Protein AF-A0A218QV99-F1 (afdb_monomer_lite)

Radius of gyration: 12.85 Å; chains: 1; bounding box: 29×26×32 Å

Foldseek 3Di:
DFDDWDWADPPQFWTATPVVRDTDGPVCLVVLCVDPLLVLFVVQWQDPDEAEDPDAPVSNVSNLVSVQWGKDWDADPVHIFIWTDHPVCPVGIRTYDD

pLDDT: mean 87.97, std 6.7, range [56.44, 95.88]

Secondary structure (DSSP, 8-state):
-PPP--EEEEGGGEEEETTT--EEEHHHHHHHHTSHHHHHHHHHTT-SS-EE----HHHHHHHHHHTT-EEEEEE-SSSEEEEEEETTEEEEEEEEE-

Structure (mmCIF, N/CA/C/O backbone):
data_AF-A0A218QV99-F1
#
_entry.id   AF-A0A218QV99-F1
#
loop_
_atom_site.group_PDB
_atom_site.id
_atom_site.type_symbol
_atom_site.label_atom_id
_atom_site.label_alt_id
_atom_site.label_comp_id
_atom_site.label_asym_id
_atom_site.label_entity_id
_atom_site.label_seq_id
_atom_site.pdbx_PDB_ins_code
_atom_site.Cartn_x
_atom_site.Cartn_y
_atom_site.Cartn_z
_atom_site.occupancy
_atom_site.B_iso_or_equiv
_atom_site.auth_seq_id
_atom_site.auth_comp_id
_atom_site.auth_asym_id
_atom_site.auth_atom_id
_atom_site.pdbx_PDB_model_num
ATOM 1 N N . MET A 1 1 ? 2.301 -6.631 14.452 1.00 56.44 1 MET A N 1
ATOM 2 C CA . MET A 1 1 ? 3.661 -7.066 14.067 1.00 56.44 1 MET A CA 1
ATOM 3 C C . MET A 1 1 ? 3.700 -6.865 12.574 1.00 56.44 1 MET A C 1
ATOM 5 O O . MET A 1 1 ? 2.888 -7.507 11.934 1.00 56.44 1 MET A O 1
ATOM 9 N N . LYS A 1 2 ? 4.513 -5.928 12.070 1.00 73.50 2 LYS A N 1
ATOM 10 C CA . LYS A 1 2 ? 4.485 -5.543 10.654 1.00 73.50 2 LYS A CA 1
ATOM 11 C C . LYS A 1 2 ? 4.873 -6.737 9.779 1.00 73.50 2 LYS A C 1
ATOM 13 O O . LYS A 1 2 ? 5.918 -7.352 10.014 1.00 73.50 2 LYS A O 1
ATOM 18 N N . THR A 1 3 ? 4.023 -7.079 8.819 1.00 77.31 3 THR A N 1
ATOM 19 C CA . THR A 1 3 ? 4.308 -8.121 7.827 1.00 77.31 3 THR A CA 1
ATOM 20 C C . THR A 1 3 ? 5.291 -7.582 6.783 1.00 77.31 3 THR A C 1
ATOM 22 O O . THR A 1 3 ? 5.080 -6.513 6.229 1.00 77.31 3 THR A O 1
ATOM 25 N N . HIS A 1 4 ? 6.383 -8.303 6.510 1.00 76.31 4 HIS A N 1
ATOM 26 C CA . HIS A 1 4 ? 7.323 -7.928 5.445 1.00 76.31 4 HIS A CA 1
ATOM 27 C C . HIS A 1 4 ? 6.947 -8.606 4.126 1.00 76.31 4 HIS A C 1
ATOM 29 O O . HIS A 1 4 ? 6.914 -9.840 4.043 1.00 76.31 4 HIS A O 1
ATOM 35 N N . HIS A 1 5 ? 6.708 -7.812 3.082 1.00 78.75 5 HIS A N 1
ATOM 36 C CA . HIS A 1 5 ? 6.239 -8.306 1.790 1.00 78.75 5 HIS A CA 1
ATOM 37 C C . HIS A 1 5 ? 7.388 -8.450 0.782 1.00 78.75 5 HIS A C 1
ATOM 39 O O . HIS A 1 5 ? 7.913 -7.483 0.245 1.00 78.75 5 HIS A O 1
ATOM 45 N N . TYR A 1 6 ? 7.759 -9.694 0.458 1.00 80.00 6 TYR A N 1
ATOM 46 C CA . TYR A 1 6 ? 8.853 -9.972 -0.482 1.00 80.00 6 TYR A CA 1
ATOM 47 C C . TYR A 1 6 ? 8.377 -9.991 -1.939 1.00 80.00 6 TYR A C 1
ATOM 49 O O . TYR A 1 6 ? 7.514 -10.800 -2.300 1.00 80.00 6 TYR A O 1
ATOM 57 N N . ARG A 1 7 ? 8.980 -9.137 -2.776 1.00 82.81 7 ARG A N 1
ATOM 58 C CA . ARG A 1 7 ? 8.749 -9.077 -4.227 1.00 82.81 7 ARG A CA 1
ATOM 59 C C . ARG A 1 7 ? 9.685 -10.040 -4.952 1.00 82.81 7 ARG A C 1
ATOM 61 O O . ARG A 1 7 ? 10.893 -9.832 -5.004 1.00 82.81 7 ARG A O 1
ATOM 68 N N . ASP A 1 8 ? 9.114 -11.075 -5.553 1.00 84.62 8 ASP A N 1
ATOM 69 C CA . ASP A 1 8 ? 9.832 -11.990 -6.434 1.00 84.62 8 ASP A CA 1
ATOM 70 C C . ASP A 1 8 ? 9.674 -11.508 -7.887 1.00 84.62 8 ASP A C 1
ATOM 72 O O . ASP A 1 8 ? 8.616 -11.682 -8.500 1.00 84.62 8 ASP A O 1
ATOM 76 N N . LEU A 1 9 ? 10.721 -10.879 -8.436 1.00 81.88 9 LEU A N 1
ATOM 77 C CA . LEU A 1 9 ? 10.738 -10.367 -9.812 1.00 81.88 9 LEU A CA 1
ATOM 78 C C . LEU A 1 9 ? 10.576 -11.508 -10.831 1.00 81.88 9 LEU A C 1
ATOM 80 O O . LEU A 1 9 ? 11.291 -12.512 -10.796 1.00 81.88 9 LEU A O 1
ATOM 84 N N . LYS A 1 10 ? 9.652 -11.336 -11.778 1.00 80.38 10 LYS A N 1
ATOM 85 C CA . LYS A 1 10 ? 9.417 -12.239 -12.911 1.00 80.38 10 LYS A CA 1
ATOM 86 C C . LYS A 1 10 ? 9.906 -11.565 -14.196 1.00 80.38 10 LYS A C 1
ATOM 88 O O . LYS A 1 10 ? 9.102 -11.167 -15.038 1.00 80.38 10 LYS A O 1
ATOM 93 N N . TYR A 1 11 ? 11.231 -11.455 -14.338 1.00 78.31 11 TYR A N 1
ATOM 94 C CA . TYR A 1 11 ? 11.889 -10.775 -15.468 1.00 78.31 11 TYR A CA 1
ATOM 95 C C . TYR A 1 11 ? 11.304 -9.361 -15.698 1.00 78.31 11 TYR A C 1
ATOM 97 O O . TYR A 1 11 ? 10.920 -8.695 -14.739 1.00 78.31 11 TYR A O 1
ATOM 105 N N . ASP A 1 12 ? 11.197 -8.921 -16.954 1.00 74.62 12 ASP A N 1
ATOM 106 C CA . ASP A 1 12 ? 10.647 -7.610 -17.336 1.00 74.62 12 ASP A CA 1
ATOM 107 C C . ASP A 1 12 ? 9.106 -7.581 -17.388 1.00 74.62 12 ASP A C 1
ATOM 109 O O . ASP A 1 12 ? 8.506 -6.635 -17.887 1.00 74.62 12 ASP A O 1
ATOM 113 N N . TRP A 1 13 ? 8.435 -8.642 -16.932 1.00 76.88 13 TRP A N 1
ATOM 114 C CA . TRP A 1 13 ? 6.988 -8.798 -17.110 1.00 76.88 13 TRP A CA 1
ATOM 115 C C . TRP A 1 13 ? 6.215 -8.365 -15.868 1.00 76.88 13 TRP A C 1
ATOM 117 O O . TRP A 1 13 ? 5.075 -7.921 -15.966 1.00 76.88 13 TRP A O 1
ATOM 127 N N . GLY A 1 14 ? 6.815 -8.466 -14.685 1.00 83.88 14 GLY A N 1
ATOM 128 C CA . GLY A 1 14 ? 6.106 -8.198 -13.442 1.00 83.88 14 GLY A CA 1
ATOM 129 C C . GLY A 1 14 ? 6.817 -8.739 -12.220 1.00 83.88 14 GLY A C 1
ATOM 130 O O . GLY A 1 14 ? 7.992 -9.106 -12.262 1.00 83.88 14 GLY A O 1
ATOM 131 N N . TYR A 1 15 ? 6.077 -8.830 -11.126 1.00 83.12 15 TYR A N 1
ATOM 132 C CA . TYR A 1 15 ? 6.527 -9.478 -9.902 1.00 83.12 15 TYR A CA 1
ATOM 133 C C . TYR A 1 15 ? 5.364 -10.169 -9.201 1.00 83.12 15 TYR A C 1
ATOM 135 O O . TYR A 1 15 ? 4.196 -9.934 -9.508 1.00 83.12 15 TYR A O 1
ATOM 143 N N . SER A 1 16 ? 5.701 -11.050 -8.266 1.00 85.38 16 SER A N 1
ATOM 144 C CA . SER A 1 16 ? 4.738 -11.671 -7.362 1.00 85.38 16 SER A CA 1
ATOM 145 C C . SER A 1 16 ? 5.113 -11.404 -5.912 1.00 85.38 16 SER A C 1
ATOM 147 O O . SER A 1 16 ? 6.295 -11.459 -5.572 1.00 85.38 16 SER A O 1
ATOM 149 N N . CYS A 1 17 ? 4.130 -11.164 -5.046 1.00 83.69 17 CYS A N 1
ATOM 150 C CA . CYS A 1 17 ? 4.368 -11.110 -3.608 1.00 83.69 17 CYS A CA 1
ATOM 151 C C . CYS A 1 17 ? 4.367 -12.531 -3.033 1.00 83.69 17 CYS A C 1
ATOM 153 O O . CYS A 1 17 ? 3.380 -13.252 -3.163 1.00 83.69 17 CYS A O 1
ATOM 155 N N . ARG A 1 18 ? 5.440 -12.941 -2.347 1.00 82.75 18 ARG A N 1
ATOM 156 C CA . ARG A 1 18 ? 5.522 -14.290 -1.754 1.00 82.75 18 ARG A CA 1
ATOM 157 C C . ARG A 1 18 ? 4.515 -14.520 -0.622 1.00 82.75 18 ARG A C 1
ATOM 159 O O . ARG A 1 18 ? 4.119 -15.655 -0.378 1.00 82.75 18 ARG A O 1
ATOM 166 N N . ILE A 1 19 ? 4.130 -13.449 0.069 1.00 81.81 19 ILE A N 1
ATOM 167 C CA . ILE A 1 19 ? 3.226 -13.505 1.220 1.00 81.81 19 ILE A CA 1
ATOM 168 C C . ILE A 1 19 ? 1.769 -13.456 0.761 1.00 81.81 19 ILE A C 1
ATOM 170 O O . ILE A 1 19 ? 1.003 -14.359 1.075 1.00 81.81 19 ILE A O 1
ATOM 174 N N . CYS A 1 20 ? 1.406 -12.455 -0.043 1.00 76.38 20 CYS A N 1
ATOM 175 C CA . CYS A 1 20 ? 0.030 -12.289 -0.520 1.00 76.38 20 CYS A CA 1
ATOM 176 C C . CYS A 1 20 ? -0.319 -13.202 -1.701 1.00 76.38 20 CYS A C 1
ATOM 178 O O . CYS A 1 20 ? -1.484 -13.304 -2.060 1.00 76.38 20 CYS A O 1
ATOM 180 N N . GLN A 1 21 ? 0.680 -13.828 -2.334 1.00 78.75 21 GLN A N 1
ATOM 181 C CA . GLN A 1 21 ? 0.533 -14.609 -3.570 1.00 78.75 21 GLN A CA 1
ATOM 182 C C . GLN A 1 21 ? -0.111 -13.830 -4.730 1.00 78.75 21 GLN A C 1
ATOM 184 O O . GLN A 1 21 ? -0.580 -14.428 -5.697 1.00 78.75 21 GLN A O 1
ATOM 189 N N . THR A 1 22 ? -0.091 -12.498 -4.666 1.00 76.12 22 THR A N 1
ATOM 190 C CA . THR A 1 22 ? -0.555 -11.624 -5.744 1.00 76.12 22 THR A CA 1
ATOM 191 C C . THR A 1 22 ? 0.492 -11.550 -6.847 1.00 76.12 22 THR A C 1
ATOM 193 O O . THR A 1 22 ? 1.696 -11.673 -6.595 1.00 76.12 22 THR A O 1
ATOM 196 N N . TRP A 1 23 ? 0.035 -11.340 -8.078 1.00 80.19 23 TRP A N 1
ATOM 197 C CA . 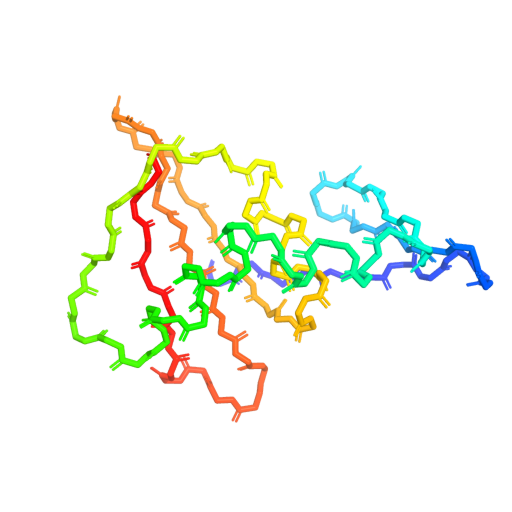TRP A 1 23 ? 0.874 -11.106 -9.247 1.00 80.19 23 TRP A CA 1
ATOM 198 C C . TRP A 1 23 ? 0.541 -9.744 -9.836 1.00 80.19 23 TRP A C 1
ATOM 200 O O . TRP A 1 23 ? -0.631 -9.397 -9.925 1.00 80.19 23 TRP A O 1
ATOM 210 N N . GLN A 1 24 ? 1.555 -9.011 -10.292 1.00 79.81 24 GLN A N 1
ATOM 211 C CA . GLN A 1 24 ? 1.347 -7.712 -10.914 1.00 79.81 24 GLN A CA 1
ATOM 212 C C . GLN A 1 24 ? 2.195 -7.548 -12.170 1.00 79.81 24 GLN A C 1
ATOM 214 O O . GLN A 1 24 ? 3.419 -7.709 -12.136 1.00 79.81 24 GLN A O 1
ATOM 219 N N . HIS A 1 25 ? 1.541 -7.213 -13.286 1.00 82.00 25 HIS A N 1
ATOM 220 C CA . HIS A 1 25 ? 2.218 -6.932 -14.550 1.00 82.00 25 HIS A CA 1
ATOM 221 C C . HIS A 1 25 ? 2.802 -5.520 -14.561 1.00 82.00 25 HIS A C 1
ATOM 223 O O . HIS A 1 25 ? 2.105 -4.564 -14.214 1.00 82.00 25 HIS A O 1
ATOM 229 N N . GLN A 1 26 ? 4.021 -5.347 -15.080 1.00 78.81 26 GLN A N 1
ATOM 230 C CA . GLN A 1 26 ? 4.654 -4.022 -15.163 1.00 78.81 26 GLN A CA 1
ATOM 231 C C . GLN A 1 26 ? 3.812 -3.006 -15.949 1.00 78.81 26 GLN A C 1
ATOM 233 O O . GLN A 1 26 ? 3.736 -1.840 -15.570 1.00 78.81 26 GLN A O 1
ATOM 238 N N . SER A 1 27 ? 3.120 -3.438 -17.010 1.00 82.50 27 SER A N 1
ATOM 239 C CA . SER A 1 27 ? 2.295 -2.534 -17.828 1.00 82.50 27 SER A CA 1
ATOM 240 C C . SER A 1 27 ? 1.041 -2.014 -17.118 1.00 82.50 27 SER A C 1
ATOM 242 O O . SER A 1 27 ? 0.440 -1.055 -17.593 1.00 82.50 27 SER A O 1
ATOM 244 N N . GLN A 1 28 ? 0.613 -2.651 -16.025 1.00 83.75 28 GLN A N 1
ATOM 245 C CA . GLN A 1 28 ? -0.564 -2.233 -15.260 1.00 83.75 28 GLN A CA 1
ATOM 246 C C . GLN A 1 28 ? -0.207 -1.286 -14.111 1.00 83.75 28 GLN A C 1
ATOM 248 O O . GLN A 1 28 ? -1.071 -0.532 -13.669 1.00 83.75 28 GLN A O 1
ATOM 253 N N . LEU A 1 29 ? 1.064 -1.248 -13.689 1.00 83.88 29 LEU A N 1
ATOM 254 C CA . LEU A 1 29 ? 1.525 -0.423 -12.567 1.00 83.88 29 LEU A CA 1
ATOM 255 C C . LEU A 1 29 ? 1.158 1.053 -12.746 1.00 83.88 29 LEU A C 1
ATOM 257 O O . LEU A 1 29 ? 0.572 1.645 -11.848 1.00 83.88 29 LEU A O 1
ATOM 261 N N . ALA A 1 30 ? 1.419 1.624 -13.925 1.00 84.75 30 ALA A N 1
ATOM 262 C CA . ALA A 1 30 ? 1.114 3.029 -14.202 1.00 84.75 30 ALA A CA 1
ATOM 263 C C . ALA A 1 30 ? -0.390 3.346 -14.104 1.00 84.75 30 ALA A C 1
ATOM 265 O O . ALA A 1 30 ? -0.763 4.433 -13.674 1.00 84.75 30 ALA A O 1
ATOM 266 N N . SER A 1 31 ? -1.254 2.397 -14.480 1.00 88.44 31 SER A N 1
ATOM 267 C CA . SER A 1 31 ? -2.706 2.560 -14.354 1.00 88.44 31 SER A CA 1
ATOM 268 C C . SER A 1 31 ? -3.149 2.485 -12.894 1.00 88.44 31 SER A C 1
ATOM 270 O O . SER A 1 31 ? -4.004 3.259 -12.477 1.00 88.44 31 SER A O 1
ATOM 272 N N . ILE A 1 32 ? -2.567 1.568 -12.119 1.00 87.81 32 ILE A N 1
ATOM 273 C CA . ILE A 1 32 ? -2.911 1.349 -10.709 1.00 87.81 32 ILE A CA 1
ATOM 274 C C . ILE A 1 32 ? -2.441 2.526 -9.846 1.00 87.81 32 ILE A C 1
ATOM 276 O O . ILE A 1 32 ? -3.195 3.000 -9.001 1.00 87.81 32 ILE A O 1
ATOM 280 N N . GLN A 1 33 ? -1.255 3.078 -10.123 1.00 89.50 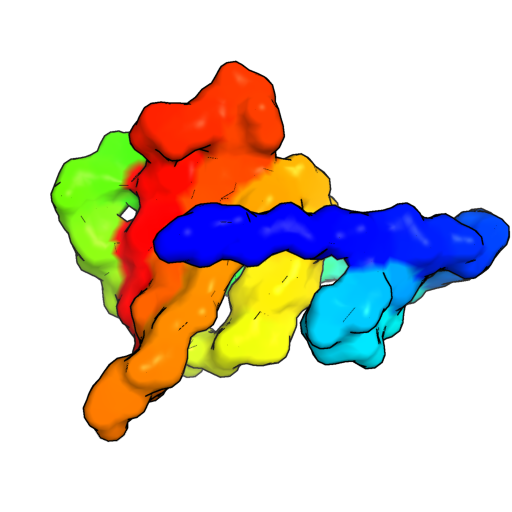33 GLN A N 1
ATOM 281 C CA . GLN A 1 33 ? -0.739 4.291 -9.471 1.00 89.50 33 GLN A CA 1
ATOM 282 C C . GLN A 1 33 ? -1.647 5.518 -9.665 1.00 89.50 33 GLN A C 1
ATOM 284 O O . GLN A 1 33 ? -1.653 6.417 -8.830 1.00 89.50 33 GLN A O 1
ATOM 289 N N . GLN A 1 34 ? -2.414 5.567 -10.758 1.00 88.50 34 GLN A N 1
ATOM 290 C CA . GLN A 1 34 ? -3.391 6.629 -11.037 1.00 88.50 34 GLN A CA 1
ATOM 291 C C . GLN A 1 34 ? -4.802 6.287 -10.531 1.00 88.50 34 GLN A C 1
ATOM 293 O O . GLN A 1 34 ? -5.732 7.079 -10.697 1.00 88.50 34 GLN A O 1
ATOM 298 N N . GLY A 1 35 ? -4.974 5.100 -9.947 1.00 92.25 35 GLY A N 1
ATOM 299 C CA . GLY A 1 35 ? -6.243 4.592 -9.458 1.00 92.25 35 GLY A CA 1
ATOM 300 C C . GLY A 1 35 ? -6.691 5.232 -8.146 1.00 92.25 35 GLY A C 1
ATOM 301 O O . GLY A 1 35 ? -5.933 5.899 -7.438 1.00 92.25 35 GLY A O 1
ATOM 302 N N . TYR A 1 36 ? -7.955 4.985 -7.806 1.00 93.56 36 TYR A N 1
ATOM 303 C CA . TYR A 1 36 ? -8.578 5.512 -6.594 1.00 93.56 36 TYR A CA 1
ATOM 304 C C . TYR A 1 36 ? -7.852 5.060 -5.317 1.00 93.56 36 TYR A C 1
ATOM 306 O O . TYR A 1 36 ? -7.494 5.905 -4.503 1.00 93.56 36 TYR A O 1
ATOM 314 N N . ALA A 1 37 ? -7.554 3.763 -5.175 1.00 94.44 37 ALA A N 1
ATOM 315 C CA . ALA A 1 37 ? -6.870 3.229 -3.994 1.00 94.44 37 ALA A CA 1
ATOM 316 C C . ALA A 1 37 ? -5.483 3.864 -3.774 1.00 94.44 37 ALA A C 1
ATOM 318 O O . ALA A 1 37 ? -5.167 4.288 -2.665 1.00 94.44 37 ALA A O 1
ATOM 319 N N . ALA A 1 38 ? -4.686 4.026 -4.839 1.00 94.56 38 ALA A N 1
ATOM 320 C CA . ALA A 1 38 ? -3.377 4.679 -4.762 1.00 94.56 38 ALA A CA 1
ATOM 321 C C . ALA A 1 38 ? -3.488 6.135 -4.287 1.00 94.56 38 ALA A C 1
ATOM 323 O O . ALA A 1 38 ? -2.725 6.572 -3.426 1.00 94.56 38 ALA A O 1
ATOM 324 N N . LYS A 1 39 ? -4.485 6.869 -4.795 1.00 95.25 39 LYS A N 1
ATOM 325 C CA . LYS A 1 39 ? -4.771 8.231 -4.343 1.00 95.25 39 LYS A CA 1
ATOM 326 C C . LYS A 1 39 ? -5.124 8.270 -2.851 1.00 95.25 39 LYS A C 1
ATOM 328 O O . LYS A 1 39 ? -4.570 9.098 -2.135 1.00 95.25 39 LYS A O 1
ATOM 333 N N . VAL A 1 40 ? -6.003 7.380 -2.385 1.00 95.88 40 VAL A N 1
ATOM 334 C CA . VAL A 1 40 ? -6.420 7.328 -0.971 1.00 95.88 40 VAL A CA 1
ATOM 335 C C . VAL A 1 40 ? -5.237 7.009 -0.055 1.00 95.88 40 VAL A C 1
ATOM 337 O O . VAL A 1 40 ? -5.107 7.638 0.991 1.00 95.88 40 VAL A O 1
ATOM 340 N N . ILE A 1 41 ? -4.345 6.094 -0.455 1.00 95.62 41 ILE A N 1
ATOM 341 C CA . ILE A 1 41 ? -3.116 5.797 0.298 1.00 95.62 41 ILE A CA 1
ATOM 342 C C . ILE A 1 41 ? -2.258 7.056 0.441 1.00 95.62 41 ILE A C 1
ATOM 344 O O . ILE A 1 41 ? -1.892 7.418 1.556 1.00 95.62 41 ILE A O 1
ATOM 348 N N . ILE A 1 42 ? -1.979 7.748 -0.668 1.00 94.69 42 ILE A N 1
ATOM 349 C CA . ILE A 1 42 ? -1.133 8.949 -0.667 1.00 94.69 42 ILE A CA 1
ATOM 350 C C . ILE A 1 42 ? -1.752 10.069 0.180 1.00 94.69 42 ILE A C 1
ATOM 352 O O . ILE A 1 42 ? -1.040 10.737 0.922 1.00 94.69 42 ILE A O 1
ATOM 356 N N . GLU A 1 43 ? -3.067 10.278 0.092 1.00 94.44 43 GLU A N 1
ATOM 357 C CA . GLU A 1 43 ? -3.770 11.304 0.874 1.00 94.44 43 GLU A CA 1
ATOM 358 C C . GLU A 1 43 ? -3.831 10.973 2.374 1.00 94.44 43 GLU A C 1
ATOM 360 O O . GLU A 1 43 ? -3.891 11.885 3.198 1.00 94.44 43 GLU A O 1
ATOM 365 N N . ALA A 1 44 ? -3.806 9.688 2.736 1.00 94.56 44 ALA A N 1
ATOM 366 C CA . ALA A 1 44 ? -3.836 9.237 4.124 1.00 94.56 44 ALA A CA 1
ATOM 367 C C . ALA A 1 44 ? -2.448 9.196 4.789 1.00 94.56 44 ALA A C 1
ATOM 369 O O . ALA A 1 44 ? -2.380 9.061 6.014 1.00 94.56 44 ALA A O 1
ATOM 370 N N . LEU A 1 45 ? -1.353 9.308 4.026 1.00 94.50 45 LEU A N 1
ATOM 371 C CA . LEU A 1 45 ? 0.007 9.323 4.573 1.00 94.50 45 LEU A CA 1
ATOM 372 C C . LEU A 1 45 ? 0.180 10.465 5.580 1.00 94.50 45 LEU A C 1
ATOM 374 O O . LEU A 1 45 ? -0.067 11.633 5.281 1.00 94.50 45 LEU A O 1
ATOM 378 N N . GLY A 1 46 ? 0.592 10.107 6.797 1.00 87.88 46 GLY A N 1
ATOM 379 C CA . GLY A 1 46 ? 0.929 11.071 7.849 1.00 87.88 46 GLY A CA 1
ATOM 380 C C . GLY A 1 46 ? -0.289 11.715 8.499 1.00 87.88 46 GLY A C 1
ATOM 381 O O . GLY A 1 46 ? -0.146 12.584 9.357 1.00 87.88 46 GLY A O 1
ATOM 382 N N . SER A 1 47 ? -1.490 11.278 8.118 1.00 91.31 47 SER A N 1
ATOM 383 C CA . SER A 1 47 ? -2.725 11.678 8.773 1.00 91.31 47 SER A CA 1
ATOM 384 C C . SER A 1 47 ? -2.775 11.128 10.199 1.00 91.31 47 SER A C 1
ATOM 386 O O . SER A 1 47 ? -2.546 9.943 10.453 1.00 91.31 47 SER A O 1
ATOM 388 N N . GLU A 1 48 ? -3.158 11.982 11.148 1.00 88.81 48 GLU A N 1
ATOM 389 C CA . GLU A 1 48 ? -3.473 11.557 12.517 1.00 88.81 48 GLU A CA 1
ATOM 390 C C . GLU A 1 48 ? -4.781 10.741 12.583 1.00 88.81 48 GLU A C 1
ATOM 392 O O . GLU A 1 48 ? -5.014 10.013 13.550 1.00 88.81 48 GLU A O 1
ATOM 397 N N . TYR A 1 49 ? -5.619 10.831 11.544 1.00 89.75 49 TYR A N 1
ATOM 398 C CA . TYR A 1 49 ? -6.941 10.211 11.456 1.00 89.75 49 TYR A CA 1
ATOM 399 C C . TYR A 1 49 ? -6.972 9.022 10.492 1.00 89.75 49 TYR A C 1
ATOM 401 O O . TYR A 1 49 ? -6.254 8.998 9.492 1.00 89.75 49 TYR A O 1
ATOM 409 N N . ILE A 1 50 ? -7.868 8.071 10.776 1.00 90.88 50 ILE A N 1
ATOM 410 C CA . ILE A 1 50 ? -8.178 6.933 9.902 1.00 90.88 50 ILE A CA 1
ATOM 411 C C . ILE A 1 50 ? -9.033 7.424 8.728 1.00 90.88 50 ILE A C 1
ATOM 413 O O . ILE A 1 50 ? -10.057 8.078 8.940 1.00 90.88 50 ILE A O 1
ATOM 417 N N . SER A 1 51 ? -8.618 7.101 7.504 1.00 92.69 51 SER A N 1
ATOM 418 C CA . SER A 1 51 ? -9.406 7.329 6.289 1.00 92.69 51 SER A CA 1
ATOM 419 C C . SER A 1 51 ? -10.406 6.190 6.087 1.00 92.69 51 SER A C 1
ATOM 421 O O . SER A 1 51 ? -10.057 5.043 6.330 1.00 92.69 51 SER A O 1
ATOM 423 N N . TYR A 1 52 ? -11.627 6.475 5.640 1.00 91.81 52 TYR A N 1
ATOM 424 C CA . TYR A 1 52 ? -12.656 5.459 5.376 1.00 91.81 52 TYR A CA 1
ATOM 425 C C . TYR A 1 52 ? -13.005 5.472 3.889 1.00 91.81 52 TYR A C 1
ATOM 427 O O . TYR A 1 52 ? -13.276 6.545 3.340 1.00 91.81 52 TYR A O 1
ATOM 435 N N . CYS A 1 53 ? -13.019 4.310 3.237 1.00 90.19 53 CYS A N 1
ATOM 436 C CA . CYS A 1 53 ? -13.413 4.206 1.832 1.00 90.19 53 CYS A CA 1
ATOM 437 C C . CYS A 1 53 ? -14.011 2.840 1.480 1.00 90.19 53 CYS A C 1
ATOM 439 O O . CYS A 1 53 ? -13.599 1.830 2.030 1.00 90.19 53 CYS A O 1
ATOM 441 N N . ASP A 1 54 ? -14.891 2.807 0.477 1.00 87.50 54 ASP A N 1
ATOM 442 C CA . ASP A 1 54 ? -15.584 1.590 0.015 1.00 87.50 54 ASP A CA 1
ATOM 443 C C . ASP A 1 54 ? -14.747 0.750 -0.980 1.00 87.50 54 ASP A C 1
ATOM 445 O O . ASP A 1 54 ? -15.277 0.185 -1.940 1.00 87.50 54 ASP A O 1
ATOM 449 N N . GLY A 1 55 ? -13.422 0.730 -0.820 1.00 89.50 55 GLY A N 1
ATOM 450 C CA . GLY A 1 55 ? -12.524 -0.041 -1.683 1.00 89.50 55 GLY A CA 1
ATOM 451 C C . GLY A 1 55 ? -12.269 -1.451 -1.158 1.00 89.50 55 GLY A C 1
ATOM 452 O O . GLY A 1 55 ? -12.469 -1.750 0.013 1.00 89.50 55 GLY A O 1
ATOM 453 N N . THR A 1 56 ? -11.799 -2.340 -2.024 1.00 93.12 56 THR A N 1
ATOM 454 C CA . THR A 1 56 ? -11.485 -3.723 -1.647 1.00 93.12 56 THR A CA 1
ATOM 455 C C . THR A 1 56 ? -10.042 -3.872 -1.169 1.00 93.12 56 THR A C 1
ATOM 457 O O . THR A 1 56 ? -9.144 -3.146 -1.594 1.00 93.12 56 THR A O 1
ATOM 460 N N . LEU A 1 57 ? -9.780 -4.878 -0.328 1.00 91.88 57 LEU A N 1
ATOM 461 C CA . LEU A 1 57 ? -8.415 -5.198 0.107 1.00 91.88 57 LEU A CA 1
ATOM 462 C C . LEU A 1 57 ? -7.466 -5.465 -1.077 1.00 91.88 57 LEU A C 1
ATOM 464 O O . LEU A 1 57 ? -6.311 -5.051 -1.034 1.00 91.88 57 LEU A O 1
ATOM 468 N N . GLU A 1 58 ? -7.943 -6.134 -2.130 1.00 91.00 58 GLU A N 1
ATOM 469 C CA . GLU A 1 58 ? -7.144 -6.439 -3.323 1.00 91.00 58 GLU A CA 1
ATOM 470 C C . GLU A 1 58 ? -6.661 -5.159 -4.019 1.00 91.00 58 GLU A C 1
ATOM 472 O O . GLU A 1 58 ? -5.463 -5.015 -4.258 1.00 91.00 58 GLU A O 1
ATOM 477 N N . GLU A 1 59 ? -7.549 -4.182 -4.231 1.00 92.00 59 GLU A N 1
ATOM 478 C CA . GLU A 1 59 ? -7.201 -2.889 -4.837 1.00 92.00 59 GLU A CA 1
ATOM 479 C C . GLU A 1 59 ? -6.144 -2.131 -4.024 1.00 92.00 59 GLU A C 1
ATOM 481 O O . GLU A 1 59 ? -5.243 -1.513 -4.592 1.00 92.00 59 GLU A O 1
ATOM 486 N N . PHE A 1 60 ? -6.224 -2.187 -2.692 1.00 94.12 60 PHE A N 1
ATOM 487 C CA . PHE A 1 60 ? -5.274 -1.511 -1.807 1.00 94.12 60 PHE A CA 1
ATOM 488 C C . PHE A 1 60 ? -3.924 -2.226 -1.722 1.00 94.12 60 PHE A C 1
ATOM 490 O O . PHE A 1 60 ? -2.881 -1.566 -1.725 1.00 94.12 60 PHE A O 1
ATOM 497 N N . VAL A 1 61 ? -3.918 -3.561 -1.726 1.00 91.62 61 VAL A N 1
ATOM 498 C CA . VAL A 1 61 ? -2.686 -4.353 -1.827 1.00 91.62 61 VAL A CA 1
ATOM 499 C C . VAL A 1 61 ? -1.987 -4.072 -3.156 1.00 91.62 61 VAL A C 1
ATOM 501 O O . VAL A 1 61 ? -0.791 -3.783 -3.162 1.00 91.62 61 VAL A O 1
ATOM 504 N N . GLU A 1 62 ? -2.712 -4.098 -4.275 1.00 90.25 62 GLU A N 1
ATOM 505 C CA . GLU A 1 62 ? -2.152 -3.792 -5.594 1.00 90.25 62 GLU A CA 1
ATOM 506 C C . GLU A 1 62 ? -1.652 -2.348 -5.699 1.00 90.25 62 GLU A C 1
ATOM 508 O O . GLU A 1 62 ? -0.619 -2.099 -6.328 1.00 90.25 62 GLU A O 1
ATOM 513 N N . ALA A 1 63 ? -2.353 -1.398 -5.078 1.00 92.94 63 ALA A N 1
ATOM 514 C CA . ALA A 1 63 ? -1.954 0.002 -5.050 1.00 92.94 63 ALA A CA 1
ATOM 515 C C . ALA A 1 63 ? -0.675 0.227 -4.237 1.00 92.94 63 ALA A C 1
ATOM 517 O O . ALA A 1 63 ? 0.252 0.852 -4.748 1.00 92.94 63 ALA A O 1
ATOM 518 N N . ALA A 1 64 ? -0.572 -0.313 -3.018 1.00 92.06 64 ALA A N 1
ATOM 519 C CA . ALA A 1 64 ? 0.651 -0.210 -2.216 1.00 92.06 64 ALA A CA 1
ATOM 520 C C . ALA A 1 64 ? 1.842 -0.885 -2.911 1.00 92.06 64 ALA A C 1
ATOM 522 O O . ALA A 1 64 ? 2.947 -0.341 -2.955 1.00 92.06 64 ALA A O 1
ATOM 523 N N . GLN A 1 65 ? 1.600 -2.036 -3.541 1.00 88.31 65 GLN A N 1
ATOM 524 C CA . GLN A 1 65 ? 2.585 -2.707 -4.379 1.00 88.31 65 GLN A CA 1
ATOM 525 C C . GLN A 1 65 ? 3.057 -1.790 -5.524 1.00 88.31 65 GLN A C 1
ATOM 527 O O . GLN A 1 65 ? 4.262 -1.532 -5.660 1.00 88.31 65 GLN A O 1
ATOM 532 N N . ALA A 1 66 ? 2.122 -1.211 -6.282 1.00 89.00 66 ALA A N 1
ATOM 533 C CA . ALA A 1 66 ? 2.423 -0.306 -7.387 1.00 89.00 66 ALA A CA 1
ATOM 534 C C . ALA A 1 66 ? 3.118 0.994 -6.954 1.00 89.00 66 ALA A C 1
ATOM 536 O O . ALA A 1 66 ? 3.926 1.523 -7.715 1.00 89.00 66 ALA A O 1
ATOM 537 N N . LEU A 1 67 ? 2.844 1.493 -5.749 1.00 90.62 67 LEU A N 1
ATOM 538 C CA . LEU A 1 67 ? 3.470 2.685 -5.165 1.00 90.62 67 LEU A CA 1
ATOM 539 C C . LEU A 1 67 ? 4.843 2.423 -4.528 1.00 90.62 67 LEU A C 1
ATOM 541 O O . LEU A 1 67 ? 5.443 3.345 -3.986 1.00 90.62 67 LEU A O 1
ATOM 545 N N . ASP A 1 68 ? 5.348 1.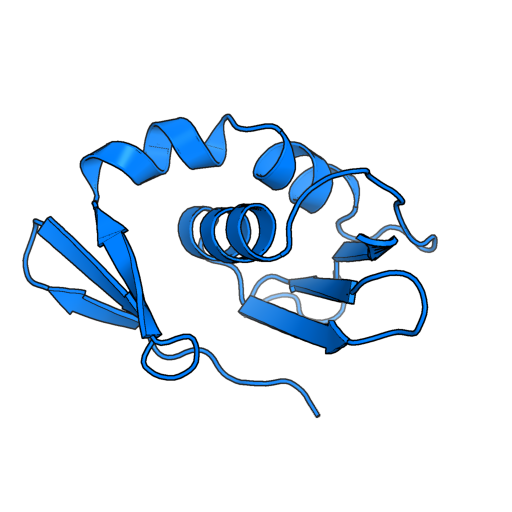190 -4.604 1.00 88.75 68 ASP A N 1
ATOM 546 C CA . ASP A 1 68 ? 6.598 0.781 -3.950 1.00 88.75 68 ASP A CA 1
ATOM 547 C C . ASP A 1 68 ? 6.585 0.979 -2.423 1.00 88.75 68 ASP A C 1
ATOM 549 O O . ASP A 1 68 ? 7.562 1.403 -1.814 1.00 88.75 68 ASP A O 1
ATOM 553 N N . MET A 1 69 ? 5.442 0.677 -1.803 1.00 91.38 69 MET A N 1
ATOM 554 C CA . MET A 1 69 ? 5.228 0.811 -0.364 1.00 91.38 69 MET A CA 1
ATOM 555 C C . MET A 1 69 ? 5.198 -0.551 0.328 1.00 91.38 69 MET A C 1
ATOM 557 O O . MET A 1 69 ? 4.819 -1.572 -0.263 1.00 91.38 69 MET A O 1
ATOM 561 N N . GLU A 1 70 ? 5.575 -0.545 1.603 1.00 92.50 70 GLU A N 1
ATOM 562 C CA . GLU A 1 70 ? 5.247 -1.620 2.534 1.00 92.50 70 GLU A CA 1
ATOM 563 C C . GLU A 1 70 ? 3.805 -1.439 3.010 1.00 92.50 70 GLU A C 1
ATOM 565 O O . GLU A 1 70 ? 3.264 -0.329 3.002 1.00 92.50 70 GLU A O 1
ATOM 570 N N . TYR A 1 71 ? 3.167 -2.535 3.402 1.00 92.69 71 TYR A N 1
ATOM 571 C CA . TYR A 1 71 ? 1.791 -2.517 3.874 1.00 92.69 71 TYR A CA 1
ATOM 572 C C . TYR A 1 71 ? 1.525 -3.652 4.858 1.00 92.69 71 TYR A C 1
ATOM 574 O O . TYR A 1 71 ? 2.277 -4.618 4.933 1.00 92.69 71 TYR A O 1
ATOM 582 N N . ASP A 1 72 ? 0.449 -3.524 5.622 1.00 93.56 72 ASP A N 1
ATOM 583 C CA . ASP A 1 72 ? -0.094 -4.581 6.470 1.00 93.56 72 ASP A CA 1
ATOM 584 C C . ASP A 1 72 ? -1.612 -4.444 6.506 1.00 93.56 72 ASP A C 1
ATOM 586 O O . ASP A 1 72 ? -2.157 -3.371 6.228 1.00 93.56 72 ASP A O 1
ATOM 590 N N . TYR A 1 73 ? -2.307 -5.519 6.853 1.00 92.44 73 TYR A N 1
ATOM 591 C CA . TYR A 1 73 ? -3.751 -5.457 7.014 1.00 92.44 73 TYR A CA 1
ATOM 592 C C . TYR A 1 73 ? -4.271 -6.462 8.031 1.00 92.44 73 TYR A C 1
ATOM 594 O O . TYR A 1 73 ? -3.730 -7.552 8.212 1.00 92.44 73 TYR A O 1
ATOM 602 N N . GLN A 1 74 ? -5.373 -6.102 8.679 1.00 91.88 74 GLN A N 1
ATOM 603 C CA . GLN A 1 74 ? -6.055 -6.948 9.645 1.00 91.88 74 GLN A CA 1
ATOM 604 C C . GLN A 1 74 ? -7.544 -7.013 9.322 1.00 91.88 74 GLN A C 1
ATOM 606 O O . GLN A 1 74 ? -8.192 -5.992 9.123 1.00 91.88 74 GLN A O 1
ATOM 611 N N . GLN A 1 75 ? -8.099 -8.225 9.298 1.00 91.56 75 GLN A N 1
ATOM 612 C CA . GLN A 1 75 ? -9.539 -8.413 9.146 1.00 91.56 75 GLN A CA 1
ATOM 613 C C . GLN A 1 75 ? -10.278 -7.921 10.399 1.00 91.56 75 GLN A C 1
ATOM 615 O O . GLN A 1 75 ? -9.925 -8.299 11.522 1.00 91.56 75 GLN A O 1
ATOM 620 N N . THR A 1 76 ? -11.322 -7.120 10.200 1.00 90.62 76 THR A N 1
ATOM 621 C CA . THR A 1 76 ? -12.211 -6.614 11.254 1.00 90.62 76 THR A CA 1
ATOM 622 C C . THR A 1 76 ? -13.638 -7.143 11.070 1.00 90.62 76 THR A C 1
ATOM 624 O O . THR A 1 76 ? -13.896 -7.972 10.197 1.00 90.62 76 THR A O 1
ATOM 627 N N . GLN A 1 77 ? -14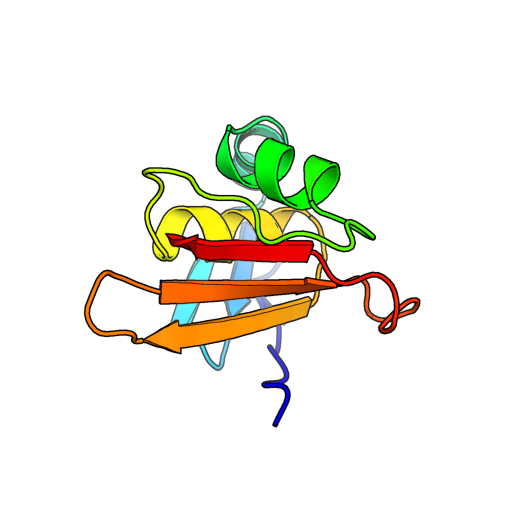.573 -6.738 11.940 1.00 89.19 77 GLN A N 1
ATOM 628 C CA . GLN A 1 77 ? -15.984 -7.136 11.814 1.00 89.19 77 GLN A CA 1
ATOM 629 C C . GLN A 1 77 ? -16.651 -6.526 10.577 1.00 89.19 77 GLN A C 1
ATOM 631 O O . GLN A 1 77 ? -17.519 -7.168 9.988 1.00 89.19 77 GLN A O 1
ATOM 636 N N . ASP A 1 78 ? -16.211 -5.328 10.188 1.00 86.00 78 ASP A N 1
ATOM 637 C CA . ASP A 1 78 ? -16.851 -4.516 9.154 1.00 86.00 78 ASP A CA 1
ATOM 638 C C . ASP A 1 78 ? -16.052 -4.476 7.838 1.00 86.00 78 ASP A C 1
ATOM 640 O O . ASP A 1 78 ? -16.574 -3.998 6.837 1.00 86.00 78 ASP A O 1
ATOM 644 N N . GLY A 1 79 ? -14.835 -5.037 7.810 1.00 90.38 79 GLY A N 1
ATOM 645 C CA . GLY A 1 79 ? -13.999 -5.110 6.612 1.00 90.38 79 GLY A CA 1
ATOM 646 C C . GLY A 1 79 ? -12.527 -5.350 6.946 1.00 90.38 79 GLY A C 1
ATOM 647 O O . GLY A 1 79 ? -12.183 -6.396 7.512 1.00 90.38 79 GLY A O 1
ATOM 648 N N . TYR A 1 80 ? -11.653 -4.408 6.584 1.00 92.31 80 TYR A N 1
ATOM 649 C CA . TYR A 1 80 ? -10.214 -4.500 6.849 1.00 92.31 80 TYR A CA 1
ATOM 650 C C . TYR A 1 80 ? -9.619 -3.183 7.344 1.00 92.31 80 TYR A C 1
ATOM 652 O O . TYR A 1 80 ? -9.866 -2.119 6.787 1.00 92.31 80 TYR A O 1
ATOM 660 N N . ASP A 1 81 ? -8.747 -3.279 8.344 1.00 94.00 81 ASP A N 1
ATOM 661 C CA . ASP A 1 81 ? -7.817 -2.206 8.683 1.00 94.00 81 ASP A CA 1
ATOM 662 C C . ASP A 1 81 ? -6.597 -2.366 7.784 1.00 94.00 81 ASP A C 1
ATOM 664 O O . ASP A 1 81 ? -5.883 -3.361 7.896 1.00 94.00 81 ASP A O 1
ATOM 668 N N . PHE A 1 82 ? -6.355 -1.409 6.898 1.00 95.19 82 PHE A N 1
ATOM 669 C CA . PHE A 1 82 ? -5.221 -1.384 5.984 1.00 95.19 82 PHE A CA 1
ATOM 670 C C . PHE A 1 82 ? -4.222 -0.301 6.395 1.00 95.19 82 PHE A C 1
ATOM 672 O O . PHE A 1 82 ? -4.591 0.830 6.730 1.00 95.19 82 PHE A O 1
ATOM 679 N N . GLN A 1 83 ? -2.936 -0.639 6.356 1.00 95.44 83 GLN A N 1
ATOM 680 C CA . GLN A 1 83 ? -1.844 0.291 6.606 1.00 95.44 83 GLN A CA 1
ATOM 681 C C . GLN A 1 83 ? -0.822 0.230 5.482 1.00 95.44 83 GLN A C 1
ATOM 683 O O . GLN A 1 83 ? -0.495 -0.858 5.023 1.00 95.44 83 GLN A O 1
ATOM 688 N N . ALA A 1 84 ? -0.284 1.380 5.078 1.00 94.75 84 ALA A N 1
ATOM 689 C CA . ALA A 1 84 ? 0.827 1.452 4.130 1.00 94.75 84 ALA A CA 1
ATOM 690 C C . ALA A 1 84 ? 1.822 2.547 4.520 1.00 94.75 84 ALA A C 1
ATOM 692 O O . ALA A 1 84 ? 1.427 3.599 5.017 1.00 94.75 84 ALA A O 1
ATOM 693 N N . TRP A 1 85 ? 3.111 2.304 4.304 1.00 94.94 85 TRP A N 1
ATOM 694 C CA . TRP A 1 85 ? 4.189 3.242 4.627 1.00 94.94 85 TRP A CA 1
ATOM 695 C C . TRP A 1 85 ? 5.373 3.054 3.676 1.00 94.94 85 TRP A C 1
ATOM 697 O O . TRP A 1 85 ? 5.518 2.013 3.027 1.00 94.9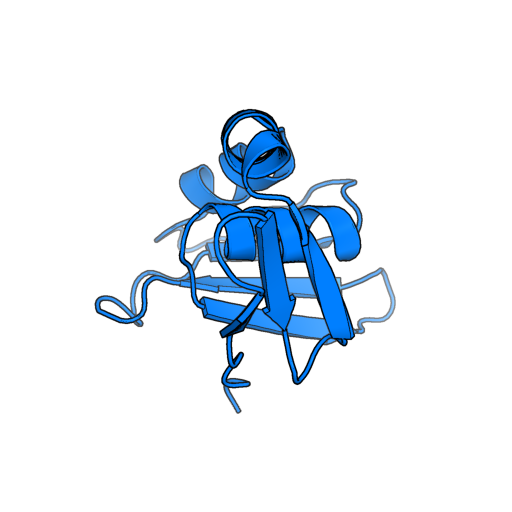4 85 TRP A O 1
ATOM 707 N N . HIS A 1 86 ? 6.236 4.063 3.589 1.00 91.12 86 HIS A N 1
ATOM 708 C CA . HIS A 1 86 ? 7.505 3.911 2.887 1.00 91.12 86 HIS A CA 1
ATOM 709 C C . HIS A 1 86 ? 8.535 3.236 3.793 1.00 91.12 8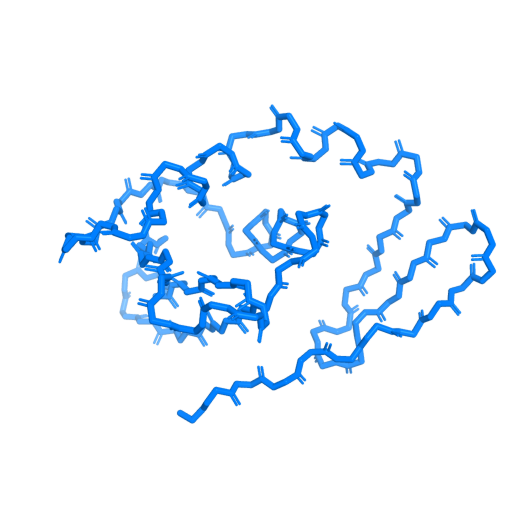6 HIS A C 1
ATOM 711 O O . HIS A 1 86 ? 8.604 3.516 4.988 1.00 91.12 86 HIS A O 1
ATOM 717 N N . SER A 1 87 ? 9.358 2.344 3.237 1.00 86.62 87 SER A N 1
ATOM 718 C CA . SER A 1 87 ? 10.355 1.592 4.014 1.00 86.62 87 SER A CA 1
ATOM 719 C C . SER A 1 87 ? 11.399 2.477 4.710 1.00 86.62 87 SER A C 1
ATOM 721 O O . SER A 1 87 ? 12.038 2.035 5.659 1.00 86.62 87 SER A O 1
ATOM 723 N N . ASP A 1 88 ? 11.602 3.701 4.221 1.00 88.50 88 ASP A N 1
ATOM 724 C CA . ASP A 1 88 ? 12.511 4.708 4.770 1.00 88.50 88 ASP A CA 1
ATOM 725 C C . ASP A 1 88 ? 11.837 5.689 5.747 1.00 88.50 88 ASP A C 1
ATOM 727 O O . ASP A 1 88 ? 12.545 6.412 6.448 1.00 88.50 88 ASP A O 1
ATOM 731 N N . ASP A 1 89 ? 10.504 5.681 5.845 1.00 87.69 89 ASP A N 1
ATOM 732 C CA . ASP A 1 89 ? 9.716 6.552 6.724 1.00 87.69 89 ASP A CA 1
ATOM 733 C C . ASP A 1 89 ? 8.539 5.781 7.350 1.00 87.69 89 ASP A C 1
ATOM 735 O O . ASP A 1 89 ? 7.369 5.926 6.989 1.00 87.69 89 ASP A O 1
ATOM 739 N N . GLU A 1 90 ? 8.869 4.906 8.303 1.00 84.31 90 GLU A N 1
ATOM 740 C CA . GLU A 1 90 ? 7.891 4.057 8.990 1.00 84.31 90 GLU A CA 1
ATOM 741 C C . GLU A 1 90 ? 6.928 4.821 9.914 1.00 84.31 90 GLU A C 1
ATOM 743 O O . GLU A 1 90 ? 5.883 4.275 10.281 1.00 84.31 90 GLU A O 1
ATOM 748 N N . GLU A 1 91 ? 7.279 6.040 10.334 1.00 85.00 91 GLU A N 1
ATOM 749 C CA . GLU A 1 91 ? 6.426 6.874 11.191 1.00 85.00 91 GLU A CA 1
ATOM 750 C C . GLU A 1 91 ? 5.269 7.475 10.385 1.00 85.00 91 GLU A C 1
ATOM 752 O O . GLU A 1 91 ? 4.149 7.621 10.886 1.00 85.00 91 GLU A O 1
ATOM 757 N N . ASN A 1 92 ? 5.515 7.738 9.104 1.00 91.06 92 ASN A N 1
ATOM 758 C CA . ASN A 1 92 ? 4.555 8.277 8.163 1.00 91.06 92 ASN A CA 1
ATOM 759 C C . ASN A 1 92 ? 3.716 7.158 7.523 1.00 91.06 92 ASN A C 1
ATOM 761 O O . ASN A 1 92 ? 3.938 6.721 6.395 1.00 91.06 92 ASN A O 1
ATOM 765 N N . THR A 1 93 ? 2.750 6.653 8.291 1.00 93.81 93 THR A N 1
ATOM 766 C CA . THR A 1 93 ? 1.881 5.540 7.883 1.00 93.81 93 THR A CA 1
ATOM 767 C C . THR A 1 93 ? 0.489 6.033 7.490 1.00 93.81 93 THR A C 1
ATOM 769 O O . THR A 1 93 ? -0.174 6.720 8.266 1.00 93.81 93 THR A O 1
ATOM 772 N N . ALA A 1 94 ? 0.009 5.611 6.323 1.00 95.25 94 ALA A N 1
ATOM 773 C CA . ALA A 1 94 ? -1.386 5.719 5.920 1.00 95.25 94 ALA A CA 1
ATOM 774 C C . ALA A 1 94 ? -2.225 4.682 6.675 1.00 95.25 94 ALA A C 1
ATOM 776 O O . ALA A 1 94 ? -1.869 3.506 6.689 1.00 95.25 94 ALA A O 1
ATOM 777 N N . LYS A 1 95 ? -3.332 5.103 7.296 1.00 95.31 95 LYS A N 1
ATOM 778 C CA . LYS A 1 95 ? -4.264 4.228 8.033 1.00 95.31 95 LYS A CA 1
ATOM 779 C C . LYS A 1 95 ? -5.649 4.329 7.411 1.00 95.31 95 LYS A C 1
ATOM 781 O O . LYS A 1 95 ? -6.222 5.419 7.376 1.00 95.31 95 LYS A O 1
ATOM 786 N N . ILE A 1 96 ? -6.164 3.216 6.905 1.00 95.75 96 ILE A N 1
ATOM 787 C CA . ILE A 1 96 ? -7.352 3.192 6.051 1.00 95.75 96 ILE A CA 1
ATOM 788 C C . ILE A 1 96 ? -8.273 2.059 6.508 1.00 95.75 96 ILE A C 1
ATOM 790 O O . ILE A 1 96 ? -7.819 0.934 6.682 1.00 95.75 96 ILE A O 1
ATOM 794 N N . GLN A 1 97 ? -9.552 2.358 6.704 1.00 95.75 97 GLN A N 1
ATOM 795 C CA . GLN A 1 97 ? -10.611 1.383 6.924 1.00 95.75 97 GLN A CA 1
ATOM 796 C C . GLN A 1 97 ? -11.296 1.093 5.586 1.00 95.75 97 GLN A C 1
ATOM 798 O O . GLN A 1 97 ? -11.824 2.015 4.951 1.00 95.75 97 GLN A O 1
ATOM 803 N N . LEU A 1 98 ? -11.262 -0.179 5.197 1.00 92.62 98 LEU A N 1
ATOM 804 C CA . LEU A 1 98 ? -11.955 -0.770 4.051 1.00 92.62 98 LEU A CA 1
ATOM 805 C C . LEU A 1 98 ? -13.204 -1.513 4.517 1.00 92.62 98 LEU A C 1
ATOM 807 O O . LEU A 1 98 ? -13.114 -2.119 5.616 1.00 92.62 98 LEU A O 1
#

Sequence (98 aa):
MKTHHYRDLKYDWGYSCRICQTWQHQSQLASIQQGYAAKVIIEALGSEYISYCDGTLEEFVEAAQALDMEYDYQQTQDGYDFQAWHSDDEENTAKIQL